Protein AF-A0A3D2XI76-F1 (afdb_monomer)

Structure (mmCIF, N/CA/C/O backbone):
data_AF-A0A3D2XI76-F1
#
_entry.id   AF-A0A3D2XI76-F1
#
loop_
_atom_site.group_PDB
_atom_site.id
_atom_site.type_symbol
_atom_site.label_atom_id
_atom_site.label_alt_id
_atom_site.label_comp_id
_atom_site.label_asym_id
_atom_site.label_entity_id
_atom_site.label_seq_id
_atom_site.pdbx_PDB_ins_code
_atom_site.Cartn_x
_atom_site.Cartn_y
_atom_site.Cartn_z
_atom_site.occupancy
_atom_site.B_iso_or_equiv
_atom_site.auth_seq_id
_atom_site.auth_comp_id
_atom_site.auth_asym_id
_atom_site.auth_atom_id
_atom_site.pdbx_PDB_model_num
ATOM 1 N N . MET A 1 1 ? 4.470 5.959 -4.410 1.00 78.44 1 MET A N 1
ATOM 2 C CA . MET A 1 1 ? 3.957 6.180 -3.051 1.00 78.44 1 MET A CA 1
ATOM 3 C C . MET A 1 1 ? 4.003 4.873 -2.286 1.00 78.44 1 MET A C 1
ATOM 5 O O . MET A 1 1 ? 3.305 3.936 -2.653 1.00 78.44 1 MET A O 1
ATOM 9 N N . HIS A 1 2 ? 4.826 4.818 -1.244 1.00 83.88 2 HIS A N 1
ATOM 10 C CA . HIS A 1 2 ? 4.896 3.663 -0.358 1.00 83.88 2 HIS A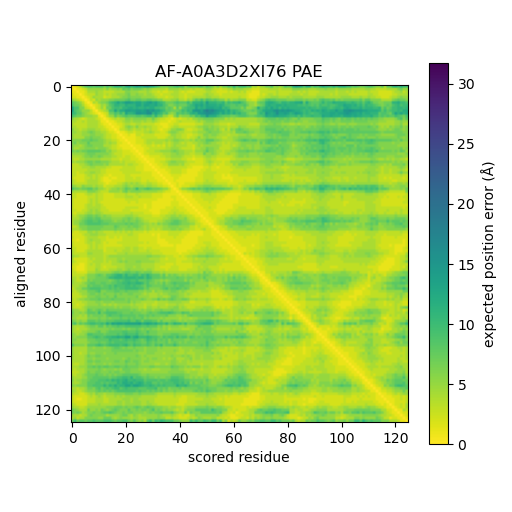 CA 1
ATOM 11 C C . HIS A 1 2 ? 3.832 3.755 0.743 1.00 83.88 2 HIS A C 1
ATOM 13 O O . HIS A 1 2 ? 3.618 4.840 1.291 1.00 83.88 2 HIS A O 1
ATOM 19 N N . LEU A 1 3 ? 3.184 2.628 1.049 1.00 88.31 3 LEU A N 1
ATOM 20 C CA . LEU A 1 3 ? 2.351 2.458 2.237 1.00 88.31 3 LEU A CA 1
ATOM 21 C C . LEU A 1 3 ? 3.177 1.826 3.353 1.00 88.31 3 LEU A C 1
ATOM 23 O O . LEU A 1 3 ? 3.828 0.794 3.156 1.00 88.31 3 LEU A O 1
ATOM 27 N N . TYR A 1 4 ? 3.132 2.466 4.515 1.00 89.00 4 TYR A N 1
ATOM 28 C CA . TYR A 1 4 ? 3.843 2.047 5.708 1.00 89.00 4 TYR A CA 1
ATOM 29 C C . TYR A 1 4 ? 2.851 1.754 6.829 1.00 89.00 4 TYR A C 1
ATOM 31 O O . TYR A 1 4 ? 1.958 2.566 7.073 1.00 89.00 4 TYR A O 1
ATOM 39 N N . PRO A 1 5 ? 2.999 0.628 7.534 1.00 89.25 5 PRO A N 1
ATOM 40 C CA . PRO A 1 5 ? 2.219 0.377 8.732 1.00 89.25 5 PRO A CA 1
ATOM 41 C C . PRO A 1 5 ? 2.593 1.380 9.828 1.00 89.25 5 PRO A C 1
ATOM 43 O O . PRO A 1 5 ? 3.738 1.830 9.917 1.00 89.25 5 PRO A O 1
ATOM 46 N N . GLY A 1 6 ? 1.614 1.742 10.657 1.00 84.00 6 GLY A N 1
ATOM 47 C CA . GLY A 1 6 ? 1.825 2.622 11.803 1.00 84.00 6 GLY A CA 1
ATOM 48 C C . GLY A 1 6 ? 2.882 2.100 12.784 1.00 84.00 6 GLY A C 1
ATOM 49 O O . GLY A 1 6 ? 3.203 0.911 12.827 1.00 84.00 6 GLY A O 1
ATOM 50 N N . SER A 1 7 ? 3.396 3.003 13.623 1.00 73.94 7 SER A N 1
ATOM 51 C CA . SER A 1 7 ? 4.501 2.740 14.560 1.00 73.94 7 SER A CA 1
ATOM 52 C C . SER A 1 7 ? 4.275 1.556 15.507 1.00 73.94 7 SER A C 1
ATOM 54 O O . SER A 1 7 ? 5.251 0.942 15.929 1.00 73.94 7 SER A O 1
ATOM 56 N N . ALA A 1 8 ? 3.020 1.195 15.792 1.00 71.94 8 ALA A N 1
ATOM 57 C CA . ALA A 1 8 ? 2.667 0.050 16.632 1.00 71.94 8 ALA A CA 1
ATOM 58 C C . ALA A 1 8 ? 3.180 -1.301 16.095 1.00 71.94 8 ALA A C 1
ATOM 60 O O . ALA A 1 8 ? 3.449 -2.194 16.889 1.00 71.94 8 ALA A O 1
ATOM 61 N N . LEU A 1 9 ? 3.352 -1.442 14.774 1.00 74.75 9 LEU A N 1
ATOM 62 C CA . LEU A 1 9 ? 3.846 -2.672 14.136 1.00 74.75 9 LEU A CA 1
ATOM 63 C C . LEU A 1 9 ? 5.274 -2.525 13.596 1.00 74.75 9 LEU A C 1
ATOM 65 O O . LEU A 1 9 ? 5.930 -3.510 13.281 1.00 74.75 9 LEU A O 1
ATOM 69 N N . ALA A 1 10 ? 5.810 -1.305 13.509 1.00 67.44 10 ALA A N 1
ATOM 70 C CA . ALA A 1 10 ? 7.098 -1.059 12.859 1.00 67.44 10 ALA A CA 1
ATOM 71 C C . ALA A 1 10 ? 8.282 -1.820 13.495 1.00 67.44 10 ALA A C 1
ATOM 73 O O . ALA A 1 10 ? 9.250 -2.118 12.800 1.00 67.44 10 ALA A O 1
ATOM 74 N N . GLY A 1 11 ? 8.214 -2.139 14.793 1.00 70.25 11 GLY A N 1
ATOM 75 C CA . GLY A 1 11 ? 9.283 -2.835 15.518 1.00 70.25 11 GLY A CA 1
ATOM 76 C C . GLY A 1 11 ? 9.334 -4.355 15.316 1.00 70.25 11 GLY A C 1
ATOM 77 O O . GLY A 1 11 ? 10.373 -4.956 15.580 1.00 70.25 11 GLY A O 1
ATOM 78 N N . SER A 1 12 ? 8.251 -4.982 14.852 1.00 82.06 12 SER A N 1
ATOM 79 C CA . SER A 1 12 ? 8.140 -6.444 14.735 1.00 82.06 12 SER A CA 1
ATOM 80 C C . SER A 1 12 ? 8.142 -6.958 13.298 1.00 82.06 12 SER A C 1
ATOM 82 O O . SER A 1 12 ? 8.347 -8.152 13.058 1.00 82.06 12 SER A O 1
ATOM 84 N N . LEU A 1 13 ? 7.964 -6.062 12.328 1.00 88.69 13 LEU A N 1
ATOM 85 C CA . LEU A 1 13 ? 7.917 -6.420 10.919 1.00 88.69 13 LEU A CA 1
ATOM 86 C C . LEU A 1 13 ? 9.309 -6.679 10.350 1.00 88.69 13 LEU A C 1
ATOM 88 O O . LEU A 1 13 ? 10.219 -5.853 10.426 1.00 88.69 13 LEU A O 1
ATOM 92 N N . LYS A 1 14 ? 9.450 -7.823 9.687 1.00 89.62 14 LYS A N 1
ATOM 93 C CA . LYS A 1 14 ? 10.637 -8.172 8.911 1.00 89.62 14 LYS A CA 1
ATOM 94 C C . LYS A 1 14 ? 10.435 -7.751 7.464 1.00 89.62 14 LYS A C 1
ATOM 96 O O . LYS A 1 14 ? 9.472 -8.160 6.818 1.00 89.62 14 LYS A O 1
ATOM 101 N N . ARG A 1 15 ? 11.372 -6.953 6.949 1.00 90.62 15 ARG A N 1
ATOM 102 C CA . ARG A 1 15 ? 11.422 -6.548 5.540 1.00 90.62 15 ARG A CA 1
ATOM 103 C C . ARG A 1 15 ? 12.348 -7.465 4.754 1.00 90.62 15 ARG A C 1
ATOM 105 O O . ARG A 1 15 ? 13.488 -7.675 5.156 1.00 90.62 15 ARG A O 1
ATOM 112 N N . THR A 1 16 ? 11.881 -7.958 3.614 1.00 91.94 16 THR A N 1
ATOM 113 C CA . THR A 1 16 ? 12.689 -8.742 2.674 1.00 91.94 16 THR A CA 1
ATOM 114 C C . THR A 1 16 ? 12.367 -8.371 1.228 1.00 91.94 16 THR A C 1
ATOM 116 O O . THR A 1 16 ? 11.256 -7.949 0.908 1.00 91.94 16 THR A O 1
ATOM 119 N N . HIS A 1 17 ? 13.355 -8.521 0.348 1.00 89.56 17 HIS A N 1
ATOM 120 C CA . HIS A 1 17 ? 13.194 -8.399 -1.105 1.00 89.56 17 HIS A CA 1
ATOM 121 C C . HIS A 1 17 ? 13.041 -9.761 -1.790 1.00 89.56 17 HIS A C 1
ATOM 123 O O . HIS A 1 17 ? 12.678 -9.834 -2.961 1.00 89.56 17 HIS A O 1
ATOM 129 N N . VAL A 1 18 ? 13.294 -10.848 -1.056 1.00 88.69 18 VAL A N 1
ATOM 130 C CA . VAL A 1 18 ? 13.037 -12.207 -1.527 1.00 88.69 18 VAL A CA 1
ATOM 131 C C . VAL A 1 18 ? 11.564 -12.504 -1.299 1.00 88.69 18 VAL A C 1
ATOM 133 O O . VAL A 1 18 ? 11.114 -12.537 -0.153 1.00 88.69 18 VAL A O 1
ATOM 136 N N . VAL A 1 19 ? 10.819 -12.702 -2.385 1.00 87.88 19 VAL A N 1
ATOM 137 C CA . VAL A 1 19 ? 9.407 -13.084 -2.318 1.00 87.88 19 VAL A CA 1
ATOM 138 C C . VAL A 1 19 ? 9.323 -14.531 -1.816 1.00 87.88 19 VAL A C 1
ATOM 140 O O . VAL A 1 19 ? 9.959 -15.406 -2.396 1.00 87.88 19 VAL A O 1
ATOM 143 N N . PRO A 1 20 ? 8.587 -14.812 -0.731 1.00 85.94 20 PRO A N 1
ATOM 144 C CA . PRO A 1 20 ? 8.342 -16.178 -0.285 1.00 85.94 20 PRO A CA 1
ATOM 145 C C . PRO A 1 20 ? 7.568 -17.006 -1.320 1.00 85.94 20 PRO A C 1
ATOM 147 O O . PRO A 1 20 ? 6.723 -16.476 -2.043 1.00 85.94 20 PRO A O 1
ATOM 150 N N . ALA A 1 21 ? 7.770 -18.327 -1.318 1.00 87.62 21 ALA A N 1
ATOM 151 C CA . ALA A 1 21 ? 7.145 -19.237 -2.282 1.00 87.62 21 ALA A CA 1
ATOM 152 C C . ALA A 1 21 ? 5.607 -19.132 -2.329 1.00 87.62 21 ALA A C 1
ATOM 154 O O . ALA A 1 21 ? 5.021 -19.191 -3.408 1.00 87.62 21 ALA A O 1
ATOM 155 N N . HIS A 1 22 ? 4.948 -18.910 -1.183 1.00 82.88 22 HIS A N 1
ATOM 156 C CA . HIS A 1 22 ? 3.487 -18.754 -1.103 1.00 82.88 22 HIS A CA 1
ATOM 157 C C . HIS A 1 22 ? 2.956 -17.465 -1.745 1.00 82.88 22 HIS A C 1
ATOM 159 O O . HIS A 1 22 ? 1.746 -17.323 -1.896 1.00 82.88 22 HIS A O 1
ATOM 165 N N . LEU A 1 23 ? 3.834 -16.531 -2.121 1.00 85.56 23 LEU A N 1
ATOM 166 C CA . LEU A 1 23 ? 3.487 -15.270 -2.779 1.00 85.56 23 LEU A CA 1
ATOM 167 C C . LEU A 1 23 ? 3.923 -15.206 -4.249 1.00 85.56 23 LEU A C 1
ATOM 169 O O . LEU A 1 23 ? 3.568 -14.251 -4.937 1.00 85.56 23 LEU A O 1
ATOM 173 N N . HIS A 1 24 ? 4.643 -16.211 -4.759 1.00 86.62 24 HIS A N 1
ATOM 174 C CA . HIS A 1 24 ? 5.131 -16.219 -6.144 1.00 86.62 24 HIS A CA 1
ATOM 175 C C . HIS A 1 24 ? 4.004 -16.106 -7.180 1.00 86.62 24 HIS A C 1
ATOM 177 O O . HIS A 1 24 ? 4.187 -15.463 -8.209 1.00 86.62 24 HIS A O 1
ATOM 183 N N . SER A 1 25 ? 2.827 -16.680 -6.908 1.00 86.75 25 SER A N 1
ATOM 184 C CA . SER A 1 25 ? 1.665 -16.599 -7.806 1.00 86.75 25 SER A CA 1
ATOM 185 C C . SER A 1 25 ? 1.122 -15.180 -7.986 1.00 86.75 25 SER A C 1
ATOM 187 O O . SER A 1 25 ? 0.436 -14.916 -8.968 1.00 86.75 25 SER A O 1
ATOM 189 N N . PHE A 1 26 ? 1.427 -14.268 -7.061 1.00 85.50 26 PHE A N 1
ATOM 190 C CA . PHE A 1 26 ? 1.021 -12.866 -7.131 1.00 85.50 26 PHE A CA 1
ATOM 191 C C . PHE A 1 26 ? 2.097 -11.975 -7.761 1.00 85.50 26 PHE A C 1
ATOM 193 O O . PHE A 1 26 ? 1.867 -10.777 -7.923 1.00 85.50 26 PHE A O 1
ATOM 200 N N . GLN A 1 27 ? 3.272 -12.520 -8.098 1.00 89.75 27 GLN A N 1
ATOM 201 C CA . GLN A 1 27 ? 4.382 -11.731 -8.615 1.00 89.75 27 GLN A CA 1
ATOM 202 C C . GLN A 1 27 ? 4.126 -11.284 -10.059 1.00 89.75 27 GLN A C 1
ATOM 204 O O . GLN A 1 27 ? 3.925 -12.092 -10.966 1.00 89.75 27 GLN A O 1
ATOM 209 N N . LEU A 1 28 ? 4.183 -9.975 -10.280 1.00 91.12 28 LEU A N 1
ATOM 210 C CA . LEU A 1 28 ? 4.016 -9.354 -11.583 1.00 91.12 28 LEU A CA 1
ATOM 211 C C . LEU A 1 28 ? 5.361 -9.280 -12.307 1.00 91.12 28 LEU A C 1
ATOM 213 O O . LEU A 1 28 ? 6.381 -8.852 -11.758 1.00 91.12 28 LEU A O 1
ATOM 217 N N . LYS A 1 29 ? 5.370 -9.683 -13.580 1.00 90.50 29 LYS A N 1
ATOM 218 C CA . LYS A 1 29 ? 6.572 -9.622 -14.416 1.00 90.50 29 LYS A CA 1
ATOM 219 C C . LYS A 1 29 ? 7.002 -8.166 -14.612 1.00 90.50 29 LYS A C 1
ATOM 221 O O . LYS A 1 29 ? 6.202 -7.338 -15.029 1.00 90.50 29 LYS A O 1
ATOM 226 N N . GLY A 1 30 ? 8.280 -7.885 -14.363 1.00 89.94 30 GLY A N 1
ATOM 227 C CA . GLY A 1 30 ? 8.860 -6.545 -14.51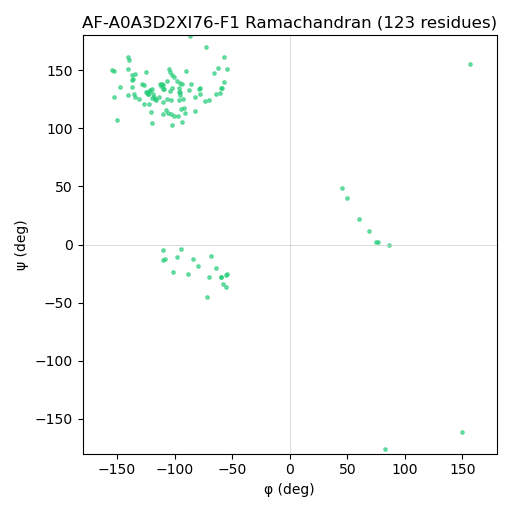1 1.00 89.94 30 GLY A CA 1
ATOM 228 C C . GLY A 1 30 ? 8.711 -5.645 -13.282 1.00 89.94 30 GLY A C 1
ATOM 229 O O . GLY A 1 30 ? 9.212 -4.528 -13.314 1.00 89.94 30 GLY A O 1
ATOM 230 N N . PHE A 1 31 ? 8.078 -6.116 -12.202 1.00 94.44 31 PHE A N 1
ATOM 231 C CA . PHE A 1 31 ? 7.938 -5.358 -10.960 1.00 94.44 31 PHE A CA 1
ATOM 232 C C . PHE A 1 31 ? 8.995 -5.773 -9.931 1.00 94.44 31 PHE A C 1
ATOM 234 O O . PHE A 1 31 ? 9.280 -6.958 -9.743 1.00 94.44 31 PHE A O 1
ATOM 241 N N . ASN A 1 32 ? 9.526 -4.789 -9.207 1.00 93.94 32 ASN A N 1
ATOM 242 C CA . ASN A 1 32 ? 10.366 -5.006 -8.036 1.00 93.94 32 ASN A CA 1
ATOM 243 C C . ASN A 1 32 ? 9.490 -5.269 -6.813 1.00 93.94 32 ASN A C 1
ATOM 245 O O . ASN A 1 32 ? 8.613 -4.468 -6.490 1.00 93.94 32 ASN A O 1
ATOM 249 N N . ALA A 1 33 ? 9.740 -6.368 -6.107 1.00 94.44 33 ALA A N 1
ATOM 250 C CA . ALA A 1 33 ? 8.948 -6.760 -4.951 1.00 94.44 33 ALA A CA 1
ATOM 251 C C . ALA A 1 33 ? 9.628 -6.395 -3.624 1.00 94.44 33 ALA A C 1
ATOM 253 O O . ALA A 1 33 ? 10.846 -6.456 -3.455 1.00 94.44 33 ALA A O 1
ATOM 254 N N . THR A 1 34 ? 8.814 -6.015 -2.650 1.00 94.56 34 THR A N 1
ATOM 255 C CA . THR A 1 34 ? 9.191 -5.849 -1.249 1.00 94.56 34 THR A CA 1
ATOM 256 C C . THR A 1 34 ? 8.112 -6.485 -0.398 1.00 94.56 34 THR A C 1
ATOM 258 O O . THR A 1 34 ? 6.932 -6.175 -0.552 1.00 94.56 34 THR A O 1
ATOM 261 N N . VAL A 1 35 ? 8.524 -7.342 0.525 1.00 94.00 35 VAL A N 1
ATOM 262 C CA . VAL A 1 35 ? 7.634 -8.026 1.455 1.00 94.00 35 VAL A CA 1
ATOM 263 C C . VAL A 1 35 ? 7.891 -7.512 2.872 1.00 94.00 35 VAL A C 1
ATOM 265 O O . VAL A 1 35 ? 9.042 -7.337 3.279 1.00 94.00 35 VAL A O 1
ATOM 268 N N . LEU A 1 36 ? 6.814 -7.252 3.609 1.00 93.25 36 LEU A N 1
ATOM 269 C CA . LEU A 1 36 ? 6.802 -6.938 5.037 1.00 93.25 36 LEU A CA 1
ATOM 270 C C . LEU A 1 36 ? 5.912 -7.965 5.742 1.00 93.25 36 LEU A C 1
ATOM 272 O O . LEU A 1 36 ? 4.733 -8.055 5.410 1.00 93.25 36 LEU A O 1
ATOM 276 N N . GLU A 1 37 ? 6.446 -8.728 6.696 1.00 92.06 37 GLU A N 1
ATOM 277 C CA . GLU A 1 37 ? 5.666 -9.708 7.474 1.00 92.06 37 GLU A CA 1
ATOM 278 C C . GLU A 1 37 ? 6.010 -9.668 8.965 1.00 92.06 37 GLU A C 1
ATOM 280 O O . GLU A 1 37 ? 7.167 -9.468 9.339 1.00 92.06 37 GLU A O 1
ATOM 285 N N . GLY A 1 38 ? 5.012 -9.912 9.812 1.00 89.25 38 GLY A N 1
ATOM 286 C CA . GLY A 1 38 ? 5.146 -10.033 11.265 1.00 89.25 38 GLY A CA 1
ATOM 287 C C . GLY A 1 38 ? 3.820 -9.741 11.966 1.00 89.25 38 GLY A C 1
ATOM 288 O O . GLY A 1 38 ? 2.973 -9.061 11.397 1.00 89.25 38 GLY A O 1
ATOM 289 N N . ASP A 1 39 ? 3.625 -10.281 13.170 1.00 86.69 39 ASP A N 1
ATOM 290 C CA . ASP A 1 39 ? 2.470 -10.012 14.047 1.00 86.69 39 ASP A CA 1
ATOM 291 C C . ASP A 1 39 ? 1.096 -10.029 13.349 1.00 86.69 39 ASP A C 1
ATOM 293 O O . ASP A 1 39 ? 0.292 -9.108 13.486 1.00 86.69 39 ASP A O 1
ATOM 297 N N . GLY A 1 40 ? 0.830 -11.071 12.552 1.00 87.81 40 GLY A N 1
ATOM 298 C CA . GLY A 1 40 ? -0.446 -11.214 11.837 1.00 87.81 40 GLY A CA 1
ATOM 299 C C . GLY A 1 40 ? -0.656 -10.194 10.711 1.00 87.81 40 GLY A C 1
ATOM 300 O O . GLY A 1 40 ? -1.758 -10.069 10.188 1.00 87.81 40 GLY A O 1
ATOM 301 N N . PHE A 1 41 ? 0.380 -9.449 10.321 1.00 91.81 41 PHE A N 1
ATOM 302 C CA . PHE A 1 41 ? 0.398 -8.568 9.159 1.00 91.81 41 PHE A CA 1
ATOM 303 C C . PHE A 1 41 ? 1.326 -9.122 8.078 1.00 91.81 41 PHE A C 1
ATOM 305 O O . PHE A 1 41 ? 2.443 -9.578 8.340 1.00 91.81 41 PHE A O 1
ATOM 312 N N . ARG A 1 42 ? 0.868 -9.042 6.832 1.00 92.94 42 ARG A N 1
ATOM 313 C CA . ARG A 1 42 ? 1.637 -9.371 5.635 1.00 92.94 42 ARG A CA 1
ATOM 314 C C . ARG A 1 42 ? 1.323 -8.358 4.548 1.00 92.94 42 ARG A C 1
ATOM 316 O O . ARG A 1 42 ? 0.168 -8.163 4.193 1.00 92.94 42 ARG A O 1
ATOM 323 N N . GLN A 1 43 ? 2.356 -7.781 3.958 1.00 93.88 43 GLN A N 1
ATOM 324 C CA . GLN A 1 43 ? 2.254 -6.896 2.806 1.00 93.88 43 GLN A CA 1
ATOM 325 C C . GLN A 1 43 ? 3.257 -7.326 1.740 1.00 93.88 43 GLN A C 1
ATOM 327 O O . GLN A 1 43 ? 4.458 -7.364 1.994 1.00 93.88 43 GLN A O 1
ATOM 332 N N . LEU A 1 44 ? 2.769 -7.573 0.528 1.00 94.62 44 LEU A N 1
ATOM 333 C CA . LEU A 1 44 ? 3.565 -7.624 -0.694 1.00 94.62 44 LEU A CA 1
ATOM 334 C C . LEU A 1 44 ? 3.339 -6.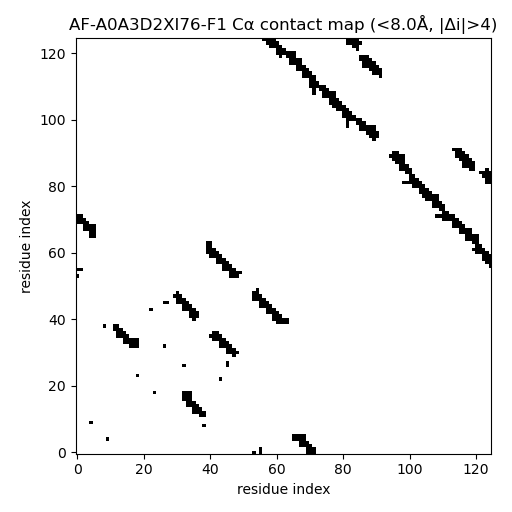315 -1.454 1.00 94.62 44 LEU A C 1
ATOM 336 O O . LEU A 1 44 ? 2.245 -6.058 -1.946 1.00 94.62 44 LEU A O 1
ATOM 340 N N . CYS A 1 45 ? 4.377 -5.492 -1.542 1.00 94.69 45 CYS A N 1
ATOM 341 C CA . CYS A 1 45 ? 4.411 -4.287 -2.361 1.00 94.69 45 CYS A CA 1
ATOM 342 C C . CYS A 1 45 ? 5.225 -4.576 -3.619 1.00 94.69 45 CYS A C 1
ATOM 344 O O . CYS A 1 45 ? 6.389 -4.963 -3.526 1.00 94.69 45 CYS A O 1
ATOM 346 N N . GLN A 1 46 ? 4.637 -4.348 -4.785 1.00 94.62 46 GLN A N 1
ATOM 347 C CA . GLN A 1 46 ? 5.292 -4.505 -6.078 1.00 94.62 46 GLN A CA 1
ATOM 348 C C . GLN A 1 46 ? 5.332 -3.154 -6.782 1.00 94.62 46 GLN A C 1
ATOM 350 O O . GLN A 1 46 ? 4.301 -2.498 -6.904 1.00 94.62 46 GLN A O 1
ATOM 355 N N . HIS A 1 47 ? 6.514 -2.729 -7.216 1.00 94.19 47 HIS A N 1
ATOM 356 C CA . HIS A 1 47 ? 6.751 -1.422 -7.819 1.00 94.19 47 HIS A CA 1
ATOM 357 C C . HIS A 1 47 ? 7.292 -1.569 -9.242 1.00 94.19 47 HIS A C 1
ATOM 359 O O . HIS A 1 47 ? 8.305 -2.240 -9.451 1.00 94.19 47 HIS A O 1
ATOM 365 N N . TYR A 1 48 ? 6.630 -0.924 -10.196 1.00 93.69 48 TYR A N 1
ATOM 366 C CA . TYR A 1 48 ? 7.141 -0.711 -11.544 1.00 93.69 48 TYR A CA 1
ATOM 367 C C . TYR A 1 48 ? 7.551 0.752 -11.677 1.00 93.69 48 TYR A C 1
ATOM 369 O O . TYR A 1 48 ? 6.707 1.646 -11.603 1.00 93.69 48 TYR A O 1
ATOM 377 N N . ASP A 1 49 ? 8.858 0.949 -11.819 1.00 89.75 49 ASP A N 1
ATOM 378 C CA . ASP A 1 49 ? 9.508 2.249 -11.947 1.00 89.75 49 ASP A CA 1
ATOM 379 C C . ASP A 1 49 ? 9.597 2.608 -13.435 1.00 89.75 49 ASP A C 1
ATOM 381 O O . ASP A 1 49 ? 10.270 1.914 -14.207 1.00 89.75 49 ASP A O 1
ATOM 385 N N . HIS A 1 50 ? 8.870 3.644 -13.849 1.00 87.50 50 HIS A N 1
ATOM 386 C CA . HIS A 1 50 ? 8.867 4.143 -15.220 1.00 87.50 50 HIS A CA 1
ATOM 387 C C . HIS A 1 50 ? 8.922 5.677 -15.216 1.00 87.50 50 HIS A C 1
ATOM 389 O O . HIS A 1 50 ? 8.226 6.302 -14.417 1.00 87.50 50 HIS A O 1
ATOM 395 N N . PRO A 1 51 ? 9.662 6.320 -16.143 1.00 84.06 51 PRO A N 1
ATOM 396 C CA . PRO A 1 51 ? 9.858 7.776 -16.139 1.00 84.06 51 PRO A CA 1
ATOM 397 C C . PRO A 1 51 ? 8.574 8.618 -16.146 1.00 84.06 51 PRO A C 1
ATOM 399 O O . PRO A 1 51 ? 8.579 9.764 -15.704 1.00 84.06 51 PRO A O 1
ATOM 402 N N . GLU A 1 52 ? 7.487 8.065 -16.681 1.00 85.50 52 GLU A N 1
ATOM 403 C CA . GLU A 1 52 ? 6.200 8.755 -16.829 1.00 85.50 52 GLU A CA 1
ATOM 404 C C . GLU A 1 52 ? 5.172 8.368 -15.759 1.00 85.50 52 GLU A C 1
ATOM 406 O O . GLU A 1 52 ? 4.228 9.118 -15.510 1.00 85.50 52 GLU A O 1
ATOM 411 N N . VAL A 1 53 ? 5.316 7.189 -15.146 1.00 86.31 53 VAL A N 1
ATOM 412 C CA . VAL A 1 53 ? 4.320 6.645 -14.221 1.00 86.31 53 VAL A CA 1
ATOM 413 C C . VAL A 1 53 ? 4.969 5.714 -13.204 1.00 86.31 53 VAL A C 1
ATOM 415 O O . VAL A 1 53 ? 5.611 4.736 -13.563 1.00 86.31 53 VAL A O 1
ATOM 418 N N . ASP A 1 54 ? 4.716 5.969 -11.922 1.00 88.38 54 ASP A N 1
ATOM 419 C CA .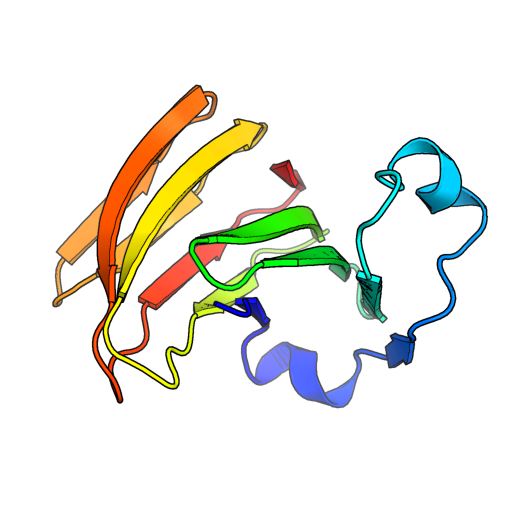 ASP A 1 54 ? 5.074 5.026 -10.864 1.00 88.38 54 ASP A CA 1
ATOM 420 C C . ASP A 1 54 ? 3.865 4.143 -10.540 1.00 88.38 54 ASP A C 1
ATOM 422 O O . ASP A 1 54 ? 2.847 4.638 -10.038 1.00 88.38 54 ASP A O 1
ATOM 426 N N . ILE A 1 55 ? 3.967 2.832 -10.770 1.00 91.75 55 ILE A N 1
ATOM 427 C CA . ILE A 1 55 ? 2.875 1.893 -10.475 1.00 91.75 55 ILE A CA 1
ATOM 428 C C . ILE A 1 55 ? 3.220 1.078 -9.235 1.00 91.75 55 ILE A C 1
ATOM 430 O O . ILE A 1 55 ? 4.242 0.395 -9.187 1.00 91.75 55 ILE A O 1
ATOM 434 N N . TYR A 1 56 ? 2.323 1.102 -8.249 1.00 92.62 56 TYR A N 1
ATOM 435 C CA . TYR A 1 56 ? 2.423 0.291 -7.040 1.00 92.62 56 TYR A CA 1
ATOM 436 C C . TYR A 1 56 ? 1.230 -0.650 -6.945 1.00 92.62 56 TYR A C 1
ATOM 438 O O . TYR A 1 56 ? 0.086 -0.208 -7.016 1.00 92.62 56 TYR A O 1
ATOM 446 N N . PHE A 1 57 ? 1.508 -1.931 -6.730 1.00 93.06 57 PHE A N 1
ATOM 447 C CA . PHE A 1 57 ? 0.507 -2.955 -6.470 1.00 93.06 57 PHE A CA 1
ATOM 448 C C . PHE A 1 57 ? 0.723 -3.531 -5.070 1.00 93.06 57 PHE A C 1
ATOM 450 O O . PHE A 1 57 ? 1.830 -3.966 -4.735 1.00 93.06 57 PHE A O 1
ATOM 457 N N . TYR A 1 58 ? -0.324 -3.509 -4.248 1.00 93.69 58 TYR A N 1
ATOM 458 C CA . TYR A 1 58 ? -0.273 -3.938 -2.855 1.00 93.69 58 TYR A CA 1
ATOM 459 C C . TYR A 1 58 ? -1.175 -5.146 -2.650 1.00 93.69 58 TYR A C 1
ATOM 461 O O . TYR A 1 58 ? -2.368 -5.076 -2.897 1.00 93.69 58 TYR A O 1
ATOM 469 N N . CYS A 1 59 ? -0.622 -6.238 -2.132 1.00 93.31 59 CYS A N 1
ATOM 470 C CA . CYS A 1 59 ? -1.415 -7.296 -1.512 1.00 93.31 59 CYS A CA 1
ATOM 471 C C . CYS A 1 59 ? -1.199 -7.217 -0.008 1.00 93.31 59 CYS A C 1
ATOM 473 O O . CYS A 1 59 ? -0.072 -7.412 0.453 1.00 93.31 59 CYS A O 1
ATOM 475 N N . 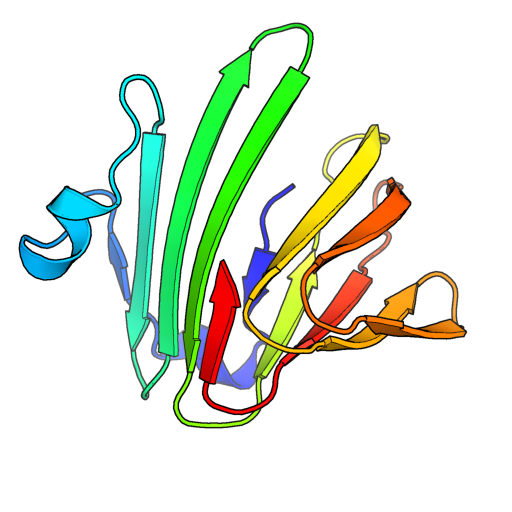ILE A 1 60 ? -2.252 -6.921 0.746 1.00 93.56 60 ILE A N 1
ATOM 476 C CA . ILE A 1 60 ? -2.173 -6.733 2.195 1.00 93.56 60 ILE A CA 1
ATOM 477 C C . ILE A 1 60 ? -3.098 -7.729 2.871 1.00 93.56 60 ILE A C 1
ATOM 479 O O . ILE A 1 60 ? -4.256 -7.886 2.496 1.00 93.56 60 ILE A O 1
ATOM 483 N N . HIS A 1 61 ? -2.578 -8.408 3.878 1.00 92.81 61 HIS A N 1
ATOM 484 C CA . HIS A 1 61 ? -3.334 -9.259 4.768 1.00 92.81 61 HIS A CA 1
ATOM 485 C C . HIS A 1 61 ? -3.068 -8.835 6.203 1.00 92.81 61 HIS A C 1
ATOM 487 O O . HIS A 1 61 ? -1.927 -8.543 6.572 1.00 92.81 61 HIS A O 1
ATOM 493 N N . THR A 1 62 ? -4.124 -8.787 7.002 1.00 92.25 62 THR A N 1
ATOM 494 C CA . THR A 1 62 ? -4.002 -8.453 8.411 1.00 92.25 62 THR A CA 1
ATOM 495 C C . THR A 1 62 ? -5.049 -9.176 9.249 1.00 92.25 62 THR A C 1
ATOM 497 O O . THR A 1 62 ? -6.225 -9.222 8.881 1.00 92.25 62 THR A O 1
ATOM 500 N N . ASP A 1 63 ? -4.612 -9.730 10.377 1.00 91.75 63 ASP A N 1
ATOM 501 C CA . ASP A 1 63 ? -5.456 -10.428 11.353 1.00 91.75 63 ASP A CA 1
ATOM 502 C C . ASP A 1 63 ? -6.133 -9.463 12.342 1.00 91.75 63 ASP A C 1
ATOM 504 O O . ASP A 1 63 ? -7.045 -9.844 13.075 1.00 91.75 63 ASP A O 1
ATOM 508 N N . SER A 1 64 ? -5.703 -8.198 12.373 1.00 90.06 64 SER A N 1
ATOM 509 C CA . SER A 1 64 ? -6.212 -7.166 13.282 1.00 90.06 64 SER A CA 1
ATOM 510 C C . SER A 1 64 ? -6.330 -5.811 12.577 1.00 90.06 64 SER A C 1
ATOM 512 O O . SER A 1 64 ? -5.733 -5.616 11.522 1.00 90.06 64 SER A O 1
ATOM 514 N N . PRO A 1 65 ? -7.116 -4.856 13.104 1.00 89.44 65 PRO A N 1
ATOM 515 C CA . PRO A 1 65 ? -7.193 -3.527 12.512 1.00 89.44 65 PRO A CA 1
ATOM 516 C C . PRO A 1 65 ? -5.826 -2.835 12.475 1.00 89.44 65 PRO A C 1
ATOM 518 O O . PRO A 1 65 ? -5.103 -2.818 13.472 1.00 89.44 65 PRO A O 1
ATOM 521 N N . ILE A 1 66 ? -5.497 -2.221 11.340 1.00 90.88 66 ILE A N 1
ATOM 522 C CA . ILE A 1 66 ? -4.217 -1.547 11.124 1.00 90.88 66 ILE A CA 1
ATOM 523 C C . ILE A 1 66 ? -4.407 -0.197 10.439 1.00 90.88 66 ILE A C 1
ATOM 525 O O . ILE A 1 66 ? -5.223 -0.034 9.534 1.00 90.88 66 ILE A O 1
ATOM 529 N N . HIS A 1 67 ? -3.593 0.773 10.851 1.00 92.00 67 HIS A N 1
ATOM 530 C CA . HIS A 1 67 ? -3.449 2.042 10.151 1.00 92.00 67 HIS A CA 1
ATOM 531 C C . HIS A 1 67 ? -2.243 1.977 9.217 1.00 92.00 67 HIS A C 1
ATOM 533 O O . HIS A 1 67 ? -1.116 1.727 9.663 1.00 92.00 67 HIS A O 1
ATOM 539 N N . LEU A 1 68 ? -2.473 2.242 7.936 1.00 91.69 68 LEU A N 1
ATOM 540 C CA . LEU A 1 68 ? -1.418 2.468 6.960 1.00 91.69 68 LEU A CA 1
ATOM 541 C C . LEU A 1 68 ? -1.278 3.955 6.678 1.00 91.69 68 LEU A C 1
ATOM 543 O O . LEU A 1 68 ? -2.260 4.691 6.638 1.00 91.69 68 LEU A O 1
ATOM 547 N N . PHE A 1 69 ? -0.052 4.380 6.426 1.00 90.38 69 PHE A N 1
ATOM 548 C CA . PHE A 1 69 ? 0.289 5.755 6.126 1.00 90.38 69 PHE A CA 1
ATOM 549 C C . PHE A 1 69 ? 0.986 5.814 4.782 1.00 90.38 69 PHE A C 1
ATOM 551 O O . PHE A 1 69 ? 1.946 5.084 4.527 1.00 90.38 69 PHE A O 1
ATOM 558 N N . SER A 1 70 ? 0.519 6.703 3.915 1.00 88.00 70 SER A N 1
ATOM 559 C CA . SER A 1 70 ? 1.257 7.035 2.706 1.00 88.00 70 SER A CA 1
ATOM 560 C C . SER A 1 70 ? 2.140 8.249 2.925 1.00 88.00 70 SER A C 1
ATOM 562 O O . SER A 1 70 ? 1.656 9.264 3.430 1.00 88.00 70 SER A O 1
ATOM 564 N N . LYS A 1 71 ? 3.367 8.194 2.411 1.00 81.06 71 LYS A N 1
ATOM 565 C CA . LYS A 1 71 ? 4.269 9.346 2.340 1.00 81.06 71 LYS A CA 1
ATOM 566 C C . LYS A 1 71 ? 4.666 9.620 0.891 1.00 81.06 71 LYS A C 1
ATOM 568 O O . LYS A 1 71 ? 5.029 8.696 0.159 1.00 81.06 71 LYS A O 1
ATOM 573 N N . ALA A 1 72 ? 4.582 10.883 0.479 1.00 80.44 72 ALA A N 1
ATOM 574 C CA . ALA A 1 72 ? 5.080 11.355 -0.810 1.00 80.44 72 ALA A CA 1
ATOM 575 C C . ALA A 1 72 ? 6.401 12.114 -0.638 1.00 80.44 72 ALA A C 1
ATOM 577 O O . ALA A 1 72 ? 6.508 13.008 0.201 1.00 80.44 72 ALA A O 1
ATOM 578 N N . GLU A 1 73 ? 7.390 11.769 -1.462 1.00 82.38 73 GLU A N 1
ATOM 579 C CA . GLU A 1 73 ? 8.673 12.485 -1.557 1.00 82.38 73 GLU A CA 1
ATOM 580 C C . GLU A 1 73 ? 8.619 13.628 -2.577 1.00 82.38 73 GLU A C 1
ATOM 582 O O . GLU A 1 73 ? 9.324 14.622 -2.444 1.00 82.38 73 GLU A O 1
ATOM 587 N N . THR A 1 74 ? 7.726 13.515 -3.562 1.00 84.19 74 THR A N 1
ATOM 588 C CA . THR A 1 74 ? 7.458 14.535 -4.581 1.00 84.19 74 THR A CA 1
ATOM 589 C C . THR A 1 74 ? 5.949 14.715 -4.759 1.00 84.19 74 THR A C 1
ATOM 591 O O . THR A 1 74 ? 5.214 13.725 -4.617 1.00 84.19 74 THR A O 1
ATOM 594 N N . PRO A 1 75 ? 5.462 15.938 -5.066 1.00 86.00 75 PRO A N 1
ATOM 595 C CA . PRO A 1 75 ? 4.047 16.167 -5.336 1.00 86.00 75 PRO A CA 1
ATOM 596 C C . PRO A 1 75 ? 3.604 15.347 -6.546 1.00 86.00 75 PRO A C 1
ATOM 598 O O . PRO A 1 75 ? 4.258 15.380 -7.587 1.00 86.00 75 PRO A O 1
ATOM 601 N N . ARG A 1 76 ? 2.506 14.604 -6.416 1.00 86.62 76 ARG A N 1
ATOM 602 C CA . ARG A 1 76 ? 2.000 13.736 -7.485 1.00 86.62 76 ARG A CA 1
ATOM 603 C C . ARG A 1 76 ? 0.496 13.544 -7.382 1.00 86.62 76 ARG A C 1
ATOM 605 O O . ARG A 1 76 ? -0.051 13.520 -6.282 1.00 86.62 76 ARG A O 1
ATOM 612 N N . TRP A 1 77 ? -0.160 13.356 -8.518 1.00 88.69 77 TRP A N 1
ATOM 613 C CA . TRP A 1 77 ? -1.526 12.846 -8.539 1.00 88.69 77 TRP A CA 1
ATOM 614 C C . TRP A 1 77 ? -1.507 11.338 -8.316 1.00 88.69 77 TRP A C 1
ATOM 616 O O . TRP A 1 77 ? -0.685 10.629 -8.894 1.00 88.69 77 TRP A O 1
ATOM 626 N N . VAL A 1 78 ? -2.392 10.855 -7.451 1.00 88.50 78 VAL A N 1
ATOM 627 C CA . VAL A 1 78 ? -2.535 9.437 -7.134 1.00 88.50 78 VAL A CA 1
ATOM 628 C C . VAL A 1 78 ? -3.892 8.973 -7.631 1.00 88.50 78 VAL A C 1
ATOM 630 O O . VAL A 1 78 ? -4.914 9.559 -7.279 1.00 88.50 78 VAL A O 1
ATOM 633 N N . MET A 1 79 ? -3.888 7.904 -8.424 1.00 90.44 79 MET A N 1
ATOM 634 C CA . MET A 1 79 ? -5.073 7.121 -8.753 1.00 90.44 79 MET A CA 1
ATOM 635 C C . MET A 1 79 ? -4.939 5.762 -8.066 1.00 90.44 79 MET A C 1
ATOM 637 O O . MET A 1 79 ? -4.045 4.986 -8.394 1.00 90.44 79 MET A O 1
ATOM 641 N N . GLY A 1 80 ? -5.788 5.506 -7.077 1.00 88.62 80 GLY A N 1
ATOM 642 C CA . GLY A 1 80 ? -5.864 4.241 -6.358 1.00 88.62 80 GLY A CA 1
ATOM 643 C C . GLY A 1 80 ? -7.104 3.463 -6.771 1.00 88.62 80 GLY A C 1
ATOM 644 O O . GLY A 1 80 ? -8.173 4.047 -6.936 1.00 88.62 80 GLY A O 1
ATOM 645 N N . TYR A 1 81 ? -6.966 2.151 -6.906 1.00 90.44 81 TYR A N 1
ATOM 646 C CA . TYR A 1 81 ? -8.080 1.230 -7.091 1.00 90.44 81 TYR A CA 1
ATOM 647 C C . TYR A 1 81 ? -8.027 0.186 -5.983 1.00 90.44 81 TYR A C 1
ATOM 649 O O . TYR A 1 81 ? -6.969 -0.393 -5.750 1.00 90.44 81 TYR A O 1
ATOM 657 N N . LEU A 1 82 ? -9.148 -0.022 -5.296 1.00 91.69 82 LEU A N 1
ATOM 658 C CA . LEU A 1 82 ? -9.290 -1.070 -4.293 1.00 91.69 82 LEU A CA 1
ATOM 659 C C . LEU A 1 82 ? -10.073 -2.214 -4.921 1.00 91.69 82 LEU A C 1
ATOM 661 O O . LEU A 1 82 ? -11.290 -2.112 -5.060 1.00 91.69 82 LEU A O 1
ATOM 665 N N . GLN A 1 83 ? -9.411 -3.299 -5.309 1.00 88.56 83 GLN A N 1
ATOM 666 C CA . GLN A 1 83 ? -10.095 -4.415 -5.955 1.00 88.56 83 GLN A CA 1
ATOM 667 C C . GLN A 1 83 ? -10.954 -5.189 -4.950 1.00 88.56 83 GLN A C 1
ATOM 669 O O . GLN A 1 83 ? -12.105 -5.514 -5.246 1.00 88.56 83 GLN A O 1
ATOM 674 N N . ASN A 1 84 ? -10.403 -5.469 -3.767 1.00 89.50 84 ASN A N 1
ATOM 675 C CA . ASN A 1 84 ? -11.058 -6.246 -2.715 1.00 89.50 84 ASN A CA 1
ATOM 676 C C . ASN A 1 84 ? -10.805 -5.659 -1.316 1.00 89.50 84 ASN A C 1
ATOM 678 O O . ASN A 1 84 ? -9.827 -4.949 -1.098 1.00 89.50 84 ASN A O 1
ATOM 682 N N . GLY A 1 85 ? -11.672 -6.009 -0.366 1.00 87.38 85 GLY A N 1
ATOM 683 C CA . GLY A 1 85 ? -11.684 -5.477 0.992 1.00 87.38 85 GLY A CA 1
ATOM 684 C C . GLY A 1 85 ? -12.403 -4.131 1.085 1.00 87.38 85 GLY A C 1
ATOM 685 O O . GLY A 1 85 ? -12.979 -3.636 0.118 1.00 87.38 85 GLY A O 1
ATOM 686 N N . GLU A 1 86 ? -12.395 -3.538 2.273 1.00 87.12 86 GLU A N 1
ATOM 687 C CA . GLU A 1 86 ? -12.964 -2.213 2.514 1.00 87.12 86 GLU A CA 1
ATOM 688 C C . GLU A 1 86 ? -12.041 -1.366 3.395 1.00 87.12 86 GLU A C 1
ATOM 690 O O . GLU A 1 86 ? -11.526 -1.831 4.411 1.00 87.12 86 GLU A O 1
ATOM 695 N N . ILE A 1 87 ? -11.851 -0.100 3.029 1.00 89.25 87 ILE A N 1
ATOM 696 C CA . ILE A 1 87 ? -11.140 0.870 3.865 1.00 89.25 87 ILE A CA 1
ATOM 697 C C . ILE A 1 87 ? -12.207 1.655 4.622 1.00 89.25 87 ILE A C 1
ATOM 699 O O . ILE A 1 87 ? -12.967 2.431 4.033 1.00 89.25 87 ILE A O 1
ATOM 703 N N . LYS A 1 88 ? -12.283 1.439 5.940 1.00 84.56 88 LYS A N 1
ATOM 704 C CA . LYS A 1 88 ? -13.289 2.082 6.802 1.00 84.56 88 LYS A CA 1
ATOM 705 C C . LYS A 1 88 ? -13.041 3.575 6.977 1.00 84.56 88 LYS A C 1
ATOM 707 O O . LYS A 1 88 ? -13.994 4.319 7.191 1.00 84.56 88 LYS A O 1
ATOM 712 N N . GLY A 1 89 ? -11.785 3.999 6.877 1.00 85.38 89 GLY A N 1
ATOM 713 C CA . GLY A 1 89 ? -11.409 5.398 6.994 1.00 85.38 89 GLY A CA 1
ATOM 714 C C . GLY A 1 89 ? -10.180 5.722 6.164 1.00 85.38 89 GLY A C 1
ATOM 715 O O . GLY A 1 89 ? -9.063 5.354 6.514 1.00 85.38 89 GLY A O 1
ATOM 716 N N . LEU A 1 90 ? -10.391 6.434 5.066 1.00 87.25 90 LEU A N 1
ATOM 717 C CA . LEU A 1 90 ? -9.354 7.182 4.376 1.00 87.25 90 LEU A CA 1
ATOM 718 C C . LEU A 1 90 ? -9.348 8.602 4.932 1.00 87.25 90 LEU A C 1
ATOM 720 O O . LEU A 1 90 ? -10.322 9.327 4.751 1.00 87.25 90 LEU A O 1
ATOM 724 N N . PHE A 1 91 ? -8.246 9.019 5.545 1.00 86.44 91 PHE A N 1
ATOM 725 C CA . PHE A 1 91 ? -8.083 10.374 6.060 1.00 86.44 91 PHE A CA 1
ATOM 726 C C . PHE A 1 91 ? -7.244 11.191 5.092 1.00 86.44 91 PHE A C 1
ATOM 728 O O . PHE A 1 91 ? -6.038 10.970 4.957 1.00 86.44 91 PHE A O 1
ATOM 735 N N . TYR A 1 92 ? -7.895 12.151 4.443 1.00 83.56 92 TYR A N 1
ATOM 736 C CA . TYR A 1 92 ? -7.279 13.075 3.502 1.00 83.56 92 TYR A CA 1
ATOM 737 C C . TYR A 1 92 ? -7.764 14.496 3.791 1.00 83.56 92 TYR A C 1
ATOM 739 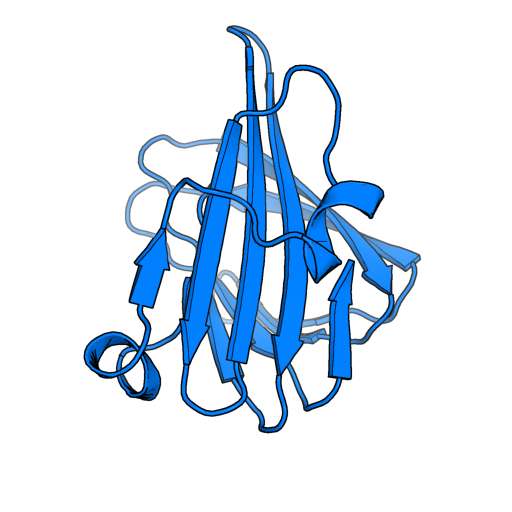O O . TYR A 1 92 ? -8.963 14.751 3.873 1.00 83.56 92 TYR A O 1
ATOM 747 N N . ASN A 1 93 ? -6.825 15.429 3.965 1.00 80.75 93 ASN A N 1
ATOM 748 C CA . ASN A 1 93 ? -7.107 16.849 4.210 1.00 80.75 93 ASN A CA 1
ATOM 749 C C . ASN A 1 93 ? -8.132 17.115 5.342 1.00 80.75 93 ASN A C 1
ATOM 751 O O . ASN A 1 93 ? -9.008 17.968 5.219 1.00 80.75 93 ASN A O 1
ATOM 755 N N . GLY A 1 94 ? -8.045 16.351 6.438 1.00 81.31 94 GLY A N 1
ATOM 756 C CA . GLY A 1 94 ? -8.950 16.470 7.591 1.00 81.31 94 GLY A CA 1
ATOM 757 C C . GLY A 1 94 ? -10.343 15.862 7.391 1.00 81.31 94 GLY A C 1
ATOM 758 O O . GLY A 1 94 ? -11.166 15.934 8.300 1.00 81.31 94 GLY A O 1
ATOM 759 N N . GLN A 1 95 ? -10.612 15.250 6.238 1.00 84.88 95 GLN A N 1
ATOM 760 C CA . GLN A 1 95 ? -11.853 14.539 5.947 1.00 84.88 95 GLN A CA 1
ATOM 761 C C . GLN A 1 95 ? -11.636 13.029 6.012 1.00 84.88 95 GLN A C 1
ATOM 763 O O . GLN A 1 95 ? -10.543 12.547 5.716 1.00 84.88 95 GLN A O 1
ATOM 768 N N . SER A 1 96 ? -12.684 12.306 6.409 1.00 88.56 96 SER A N 1
ATOM 769 C CA . SER A 1 96 ? -12.713 10.845 6.418 1.00 88.56 96 SER A CA 1
ATOM 770 C C . SER A 1 96 ? -13.658 10.340 5.334 1.00 88.56 96 SER A C 1
ATOM 772 O O . SER A 1 96 ? -14.780 10.836 5.213 1.00 88.56 96 SER A O 1
ATOM 774 N N . PHE A 1 97 ? -13.212 9.346 4.573 1.00 89.44 97 PHE A N 1
ATOM 775 C CA . PHE A 1 97 ? -13.990 8.702 3.522 1.00 89.44 97 PHE A CA 1
ATOM 776 C C . PHE A 1 97 ? -14.054 7.196 3.749 1.00 89.44 97 PHE A C 1
ATOM 778 O O . PHE A 1 97 ? -13.101 6.584 4.230 1.00 89.44 97 PHE A O 1
ATOM 785 N N . TYR A 1 98 ? -15.167 6.598 3.339 1.00 90.56 98 TYR A N 1
ATOM 786 C CA . TYR A 1 98 ? -15.312 5.153 3.238 1.00 90.56 98 TYR A CA 1
ATOM 787 C C . TYR A 1 98 ? -15.028 4.716 1.800 1.00 90.56 98 TYR A C 1
ATOM 789 O O . TYR A 1 98 ? -15.587 5.293 0.866 1.00 90.56 98 TYR A O 1
ATOM 797 N N . MET A 1 99 ? -14.187 3.697 1.620 1.00 91.00 99 MET A N 1
ATOM 798 C CA . MET A 1 99 ? -13.928 3.100 0.308 1.00 91.00 99 MET A CA 1
ATOM 799 C C . MET A 1 99 ? -14.320 1.618 0.315 1.00 91.00 99 MET A C 1
ATOM 801 O O . MET A 1 99 ? -13.588 0.799 0.880 1.00 91.00 99 MET A O 1
ATOM 805 N N . PRO A 1 100 ? -15.457 1.251 -0.304 1.00 91.31 100 PRO A N 1
ATOM 806 C CA . PRO A 1 100 ? -15.823 -0.148 -0.497 1.00 91.31 100 PRO A CA 1
ATOM 807 C C . PRO A 1 100 ? -14.948 -0.808 -1.573 1.00 91.31 100 PRO A C 1
ATOM 809 O O . PRO A 1 100 ? -14.236 -0.132 -2.320 1.00 91.31 100 PRO A O 1
ATOM 812 N N . ALA A 1 101 ? -15.039 -2.131 -1.694 1.00 91.50 101 ALA A N 1
ATOM 813 C CA . ALA A 1 101 ? -14.416 -2.873 -2.787 1.00 91.50 101 ALA A CA 1
ATOM 814 C C . ALA A 1 101 ? -14.848 -2.335 -4.166 1.00 91.50 101 ALA A C 1
ATOM 816 O O . ALA A 1 101 ? -15.957 -1.828 -4.340 1.00 91.50 101 ALA A O 1
ATOM 817 N N . SER A 1 102 ? -13.970 -2.484 -5.157 1.00 93.69 102 SER A N 1
ATOM 818 C CA . SER A 1 102 ? -14.114 -1.965 -6.526 1.00 93.69 102 SER A CA 1
ATOM 819 C C . SER A 1 102 ? -14.250 -0.438 -6.630 1.00 93.69 102 SER A C 1
ATOM 821 O O . SER A 1 102 ? -14.758 0.074 -7.627 1.00 93.69 102 SER A O 1
ATOM 823 N N . SER A 1 103 ? -13.793 0.309 -5.621 1.00 92.75 103 SER A N 1
ATOM 824 C CA . SER A 1 103 ? -13.781 1.774 -5.656 1.00 92.75 103 SER A CA 1
ATOM 825 C C . SER A 1 103 ? -12.483 2.328 -6.241 1.00 92.75 103 SER A C 1
ATOM 827 O O . SER A 1 103 ? -11.405 1.742 -6.11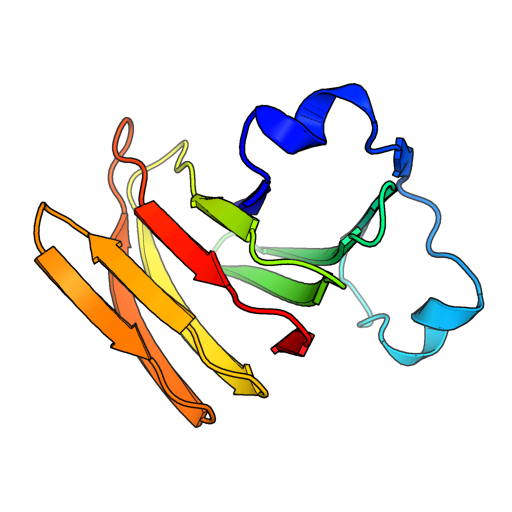4 1.00 92.75 103 SER A O 1
ATOM 829 N N . VAL A 1 104 ? -12.601 3.493 -6.879 1.00 90.75 104 VAL A N 1
ATOM 830 C CA . VAL A 1 104 ? -11.475 4.281 -7.387 1.00 90.75 104 VAL A CA 1
ATOM 831 C C . VAL A 1 104 ? -11.384 5.568 -6.582 1.00 90.75 104 VAL A C 1
ATOM 833 O O . VAL A 1 104 ? -12.393 6.217 -6.306 1.00 90.75 104 VAL A O 1
ATOM 836 N N . LEU A 1 105 ? -10.164 5.955 -6.240 1.00 89.25 105 LEU A N 1
ATOM 837 C CA . LEU A 1 105 ? -9.850 7.203 -5.567 1.00 89.25 105 LEU A CA 1
ATOM 838 C C . LEU A 1 105 ? -8.834 7.981 -6.398 1.00 89.25 105 LEU A C 1
ATOM 840 O O . LEU A 1 105 ? -7.798 7.443 -6.778 1.00 89.25 105 LEU A O 1
ATOM 844 N N . PHE A 1 106 ? -9.105 9.264 -6.626 1.00 90.44 106 PHE A N 1
ATOM 845 C CA . PHE A 1 106 ? -8.183 10.170 -7.299 1.00 90.44 106 PHE A CA 1
ATOM 846 C C . PHE A 1 106 ? -7.950 11.413 -6.448 1.00 90.44 106 PHE A C 1
ATOM 848 O O . PHE A 1 106 ? -8.898 12.115 -6.098 1.00 90.44 106 PHE A O 1
ATOM 855 N N . TYR A 1 107 ? -6.698 11.674 -6.084 1.00 87.62 107 TYR A N 1
ATOM 856 C CA . TYR A 1 107 ? -6.358 12.773 -5.184 1.00 87.62 107 TYR A CA 1
ATOM 857 C C . TYR A 1 107 ? -4.920 13.260 -5.396 1.00 87.62 107 TYR A C 1
ATOM 859 O O . TYR A 1 107 ? -4.047 12.475 -5.784 1.00 87.62 107 TYR A O 1
ATOM 867 N N . PRO A 1 108 ? -4.635 14.548 -5.141 1.00 88.75 108 PRO A N 1
ATOM 868 C CA . PRO A 1 108 ? -3.270 15.039 -5.144 1.00 88.75 108 PRO A CA 1
ATOM 869 C C . PRO A 1 108 ? -2.591 14.661 -3.824 1.00 88.75 108 PRO A C 1
ATOM 871 O O . PRO A 1 108 ? -3.143 14.859 -2.744 1.00 88.75 108 PRO A O 1
ATOM 874 N N . ASN A 1 109 ? -1.370 14.142 -3.895 1.00 85.50 109 ASN A N 1
ATOM 875 C CA . ASN A 1 109 ? -0.539 13.882 -2.728 1.00 85.50 109 ASN A CA 1
ATOM 876 C C . ASN A 1 109 ? 0.636 14.864 -2.705 1.00 85.50 109 ASN A C 1
ATOM 878 O O . ASN A 1 109 ? 1.410 14.944 -3.661 1.00 85.50 109 ASN A O 1
ATOM 882 N N . MET A 1 110 ? 0.751 15.623 -1.618 1.00 85.31 110 MET A N 1
ATOM 883 C CA . MET A 1 110 ? 1.727 16.703 -1.463 1.00 85.31 110 MET A CA 1
ATOM 884 C C . MET A 1 110 ? 2.865 16.273 -0.538 1.00 85.31 110 MET A C 1
ATOM 886 O O . MET A 1 110 ? 2.670 15.492 0.391 1.00 85.31 110 MET A O 1
ATOM 890 N N . VAL A 1 111 ? 4.055 16.832 -0.751 1.00 84.56 111 VAL A N 1
ATOM 891 C CA . VAL A 1 111 ? 5.205 16.587 0.132 1.00 84.56 111 VAL A CA 1
ATOM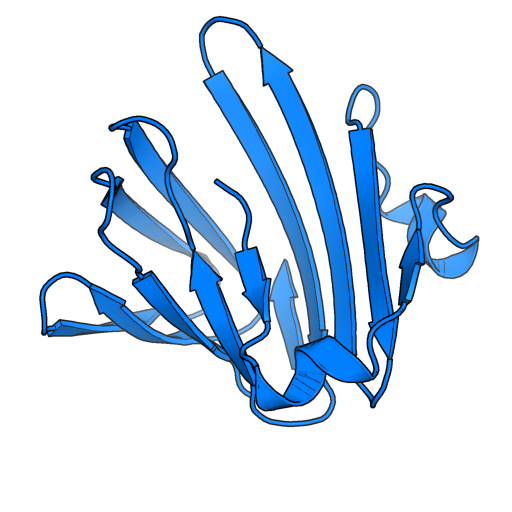 892 C C . VAL A 1 111 ? 4.875 17.033 1.557 1.00 84.56 111 VAL A C 1
ATOM 894 O O . VAL A 1 111 ? 4.304 18.103 1.770 1.00 84.56 111 VAL A O 1
ATOM 897 N N . GLY A 1 112 ? 5.216 16.194 2.536 1.00 80.62 112 GLY A N 1
ATOM 898 C CA . GLY A 1 112 ? 4.940 16.451 3.953 1.00 80.62 112 GLY A CA 1
ATOM 899 C C . GLY A 1 112 ? 3.478 16.254 4.370 1.00 80.62 112 GLY A C 1
ATOM 900 O O . GLY A 1 112 ? 3.156 16.474 5.536 1.00 80.62 112 GLY A O 1
ATOM 901 N N . LYS A 1 113 ? 2.590 15.837 3.457 1.00 81.69 113 LYS A N 1
ATOM 902 C CA . LYS A 1 113 ? 1.243 15.370 3.801 1.00 81.69 113 LYS A CA 1
ATOM 903 C C . LYS A 1 113 ? 1.237 13.850 3.895 1.00 81.69 113 LYS A C 1
ATOM 905 O O . LYS A 1 113 ? 1.785 13.154 3.043 1.00 81.69 113 LYS A O 1
ATOM 910 N N . GLU A 1 114 ? 0.612 13.356 4.953 1.00 82.75 114 GLU A N 1
ATOM 911 C CA . GLU A 1 114 ? 0.388 11.934 5.176 1.00 82.75 114 GLU A CA 1
ATOM 912 C C . GLU A 1 114 ? -1.098 11.640 5.014 1.00 82.75 114 GLU A C 1
ATOM 914 O O . GLU A 1 114 ? -1.942 12.392 5.506 1.00 82.75 114 GLU A O 1
ATOM 919 N N . ASN A 1 115 ? -1.405 10.541 4.331 1.00 88.31 115 ASN A N 1
ATOM 920 C CA . ASN A 1 115 ? -2.768 10.025 4.229 1.00 88.31 115 ASN A CA 1
ATOM 921 C C . ASN A 1 115 ? -2.831 8.749 5.045 1.00 88.31 115 ASN A C 1
ATOM 923 O O . ASN A 1 115 ? -1.932 7.911 4.925 1.00 88.31 115 ASN A O 1
ATOM 927 N N . ARG A 1 116 ? -3.871 8.621 5.865 1.00 92.06 116 ARG A N 1
ATOM 928 C CA . ARG A 1 116 ? -4.092 7.438 6.694 1.00 92.06 116 ARG A CA 1
ATOM 929 C C . ARG A 1 116 ? -5.168 6.565 6.064 1.00 9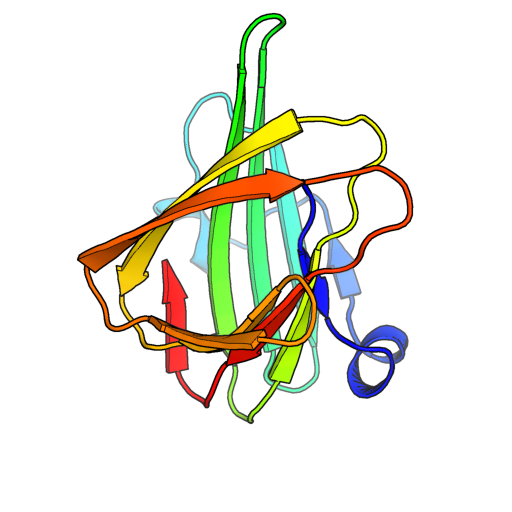2.06 116 ARG A C 1
ATOM 931 O O . ARG A 1 116 ? -6.204 7.081 5.659 1.00 92.06 116 ARG A O 1
ATOM 938 N N . PHE A 1 117 ? -4.920 5.266 6.012 1.00 91.75 117 PHE A N 1
ATOM 939 C CA . PHE A 1 117 ? -5.850 4.249 5.543 1.00 91.75 117 PHE A CA 1
ATOM 940 C C . PHE A 1 117 ? -6.093 3.272 6.689 1.00 91.75 117 PHE A C 1
ATOM 942 O O . PHE A 1 117 ? -5.174 2.569 7.112 1.00 91.75 117 PHE A O 1
ATOM 949 N N . ASP A 1 118 ? -7.320 3.239 7.188 1.00 92.56 118 ASP A N 1
ATOM 950 C CA . ASP A 1 118 ? -7.726 2.366 8.282 1.00 92.56 118 ASP A CA 1
ATOM 951 C C . ASP A 1 118 ? -8.314 1.083 7.686 1.00 92.56 118 ASP A C 1
ATOM 953 O O . ASP A 1 118 ? -9.428 1.072 7.146 1.00 92.56 118 ASP A O 1
ATOM 957 N N . LEU A 1 119 ? -7.527 0.009 7.757 1.00 91.19 119 LEU A N 1
ATOM 958 C CA . LEU A 1 119 ? -7.905 -1.330 7.324 1.00 91.19 119 LEU A CA 1
ATOM 959 C C . LEU A 1 119 ? -8.426 -2.126 8.520 1.00 91.19 119 LEU A C 1
ATOM 961 O O . LEU A 1 119 ? -7.858 -2.088 9.612 1.00 91.19 119 LEU A O 1
ATOM 965 N N . VAL A 1 120 ? -9.491 -2.887 8.296 1.00 89.12 120 VAL A N 1
ATOM 966 C CA . VAL A 1 120 ? -9.954 -3.920 9.232 1.00 89.12 120 VAL A CA 1
ATOM 967 C C . VAL A 1 120 ? -9.232 -5.244 8.957 1.00 89.12 120 VAL A C 1
ATOM 969 O O . VAL A 1 120 ? -8.425 -5.336 8.030 1.00 89.12 120 VAL A O 1
ATOM 972 N N . HIS A 1 121 ? -9.528 -6.288 9.730 1.00 87.12 121 HIS A N 1
ATOM 973 C CA . HIS A 1 121 ? -9.024 -7.627 9.424 1.00 87.12 121 HIS A CA 1
ATOM 974 C C . HIS A 1 121 ? -9.460 -8.068 8.011 1.00 87.12 121 HIS A C 1
ATOM 976 O O . HIS A 1 121 ? -10.597 -7.821 7.604 1.00 87.12 121 HIS A O 1
ATOM 982 N N . GLY A 1 122 ? -8.588 -8.734 7.253 1.00 90.25 122 GLY A N 1
ATOM 983 C CA . GLY A 1 122 ? -8.951 -9.236 5.925 1.00 90.25 122 GLY A CA 1
ATOM 984 C C . GLY A 1 122 ? -7.813 -9.317 4.914 1.00 90.25 122 GLY A C 1
ATOM 985 O O . GLY A 1 122 ? -6.635 -9.340 5.269 1.00 90.25 122 GLY A O 1
ATOM 986 N N . HIS A 1 123 ? -8.201 -9.399 3.640 1.00 88.56 123 HIS A N 1
ATOM 987 C CA . HIS A 1 123 ? -7.316 -9.463 2.477 1.00 88.56 123 HIS A CA 1
ATOM 988 C C . HIS A 1 123 ? -7.661 -8.339 1.498 1.00 88.56 123 HIS A C 1
ATOM 990 O O . HIS A 1 123 ? -8.824 -8.175 1.126 1.00 88.56 123 HIS A O 1
ATOM 996 N N . TYR A 1 124 ? -6.641 -7.611 1.061 1.00 88.94 124 TYR A N 1
ATOM 997 C CA . TYR A 1 124 ? -6.747 -6.420 0.226 1.00 88.94 124 TYR A CA 1
ATOM 998 C C . TYR A 1 124 ? -5.831 -6.556 -0.992 1.00 88.94 124 TYR A C 1
ATOM 1000 O O . TYR A 1 124 ? -4.693 -7.019 -0.853 1.00 88.94 124 TYR A O 1
ATOM 1008 N N . HIS A 1 125 ? -6.342 -6.146 -2.154 1.00 83.69 125 HIS A N 1
ATOM 1009 C CA . HIS A 1 125 ? -5.674 -6.169 -3.459 1.00 83.69 125 HIS A CA 1
ATOM 1010 C C . HIS A 1 125 ? -5.954 -4.876 -4.223 1.00 83.69 125 HIS A C 1
ATOM 1012 O O . HIS A 1 125 ? -7.095 -4.365 -4.088 1.00 83.69 125 HIS A O 1
#

Secondary structure (DSSP, 8-state):
-EEEE-HHHHTTPEEESS--GGGGGGPPTTPEEEEEEETTEEEEEEEEEETTEEEEEEEEEESS-EEEEEE-SS-EEEEEEE-SS-EEEEEETTEEEEE-TTEEEEEEE-TT-EEEEEE-SEEE-

Nearest PDB structures (foldseek):
  8wue-assembly2_F  TM=6.255E-01  e=1.044E-02  Xenopus laevis
  7w2b-assembly4_J  TM=5.886E-01  e=1.498E-02  Xenopus laevis
  6djz-assembly1_B  TM=6.013E-01  e=1.842E-02  Homo sapiens
  5hk2-assembly1_B  TM=6.018E-01  e=3.087E-02  Homo sapiens
  2q30-assembly1_A  TM=5.128E-01  e=9.129E-02  Oleidesulfovibrio alaskensis G20

Sequence (125 aa):
MHLYPGSALAGSLKRTHVVPAHLHSFQLKGFNATVLEGDGFRQLCQHYDHPEVDIYFYCIHTDSPIHLFSKAETPRWVMGYLQNGEIKGLFYNGQSFYMPASSVLFYPNMVGKENRFDLVHGHYH

Solvent-accessible surface area (backbone atoms only — not comparable to full-atom values): 7061 Å² total; per-residue (Å²): 120,56,78,40,68,41,76,92,50,61,86,62,48,48,77,39,67,72,80,53,79,94,51,53,90,74,62,57,89,87,41,52,54,40,35,38,40,38,95,60,34,38,34,42,40,32,38,37,86,48,103,89,50,79,46,74,48,52,41,38,38,28,75,49,71,43,48,32,35,35,54,35,93,56,70,42,80,44,80,48,68,33,64,38,49,54,34,72,31,36,39,52,96,94,41,76,40,74,41,54,52,70,36,75,48,77,47,80,42,42,59,90,46,69,37,40,38,33,35,56,57,49,59,34,61

Foldseek 3Di:
DDKDWDPVCPVFKDKDQDDDPVCPVVDDPQWRWIWIDGDQKIKIWTWHDDPVDIDIDIKIAGQAKTKIKDADPAKDKDKDFKQAAKFCFWADPNDTDTGHHRDIDIDIDHHPDMIITIGGGDITD

Mean predicted aligned error: 4.73 Å

Radius of gyration: 14.12 Å; Cα contacts (8 Å, |Δi|>4): 273; chains: 1; bounding box: 29×36×34 Å

pLDDT: mean 88.13, std 4.99, range [67.44, 94.69]